Protein AF-A0A454JEB8-F1 (afdb_monomer)

Radius of gyration: 21.36 Å; Cα contacts (8 Å, |Δi|>4): 339; chains: 1; bounding box: 53×37×55 Å

Structure (mmCIF, N/CA/C/O backbone):
data_AF-A0A454JEB8-F1
#
_entry.id   AF-A0A454JEB8-F1
#
loop_
_atom_site.group_PDB
_atom_site.id
_atom_site.type_symbol
_atom_site.label_atom_id
_atom_site.label_alt_id
_atom_site.label_comp_id
_atom_site.label_asym_id
_atom_site.label_entity_id
_atom_site.label_seq_id
_atom_site.pdbx_PDB_ins_code
_atom_site.Cartn_x
_atom_site.Cartn_y
_atom_site.Cartn_z
_atom_site.occupancy
_atom_site.B_iso_or_equiv
_atom_site.auth_seq_id
_atom_site.auth_comp_id
_atom_site.auth_asym_id
_atom_site.auth_atom_id
_atom_site.pdbx_PDB_model_num
ATOM 1 N N . ASP A 1 1 ? -2.619 4.397 -2.411 1.00 75.69 1 ASP A N 1
ATOM 2 C CA . ASP A 1 1 ? -2.592 2.925 -2.407 1.00 75.69 1 ASP A CA 1
ATOM 3 C C . ASP A 1 1 ? -4.018 2.398 -2.515 1.00 75.69 1 ASP A C 1
ATOM 5 O O . ASP A 1 1 ? -4.848 2.783 -1.702 1.00 75.69 1 ASP A O 1
ATOM 9 N N . ALA A 1 2 ? -4.314 1.593 -3.537 1.00 80.88 2 ALA A N 1
ATOM 10 C CA . ALA A 1 2 ? -5.667 1.103 -3.805 1.00 80.88 2 ALA A CA 1
ATOM 11 C C . ALA A 1 2 ? -6.090 -0.039 -2.867 1.00 80.88 2 ALA A C 1
ATOM 13 O O . ALA A 1 2 ? -7.282 -0.186 -2.626 1.00 80.88 2 ALA A O 1
ATOM 14 N N . SER A 1 3 ? -5.153 -0.793 -2.271 1.00 81.81 3 SER A N 1
ATOM 15 C CA . SER A 1 3 ? -5.500 -1.903 -1.359 1.00 81.81 3 SER A CA 1
ATOM 16 C C . SER A 1 3 ? -6.114 -1.454 -0.027 1.00 81.81 3 SER A C 1
ATOM 18 O O . SER A 1 3 ? -6.443 -2.283 0.811 1.00 81.81 3 SER A O 1
ATOM 20 N N . LYS A 1 4 ? -6.246 -0.142 0.192 1.00 83.88 4 LYS A N 1
ATOM 21 C CA . LYS A 1 4 ? -6.763 0.469 1.424 1.00 83.88 4 LYS A CA 1
ATOM 22 C C . LYS A 1 4 ? -7.992 1.365 1.184 1.00 83.88 4 LYS A C 1
ATOM 24 O O . LYS A 1 4 ? -8.397 2.141 2.057 1.00 83.88 4 LYS A O 1
ATOM 29 N N . VAL A 1 5 ? -8.549 1.321 -0.023 1.00 89.38 5 VAL A N 1
ATOM 30 C CA . VAL A 1 5 ? -9.703 2.129 -0.421 1.00 89.38 5 VAL A CA 1
ATOM 31 C C . VAL A 1 5 ? -10.930 1.234 -0.471 1.00 89.38 5 VAL A C 1
ATOM 33 O O . VAL A 1 5 ? -10.940 0.234 -1.176 1.00 89.38 5 VAL A O 1
ATOM 36 N N . ASP A 1 6 ? -11.958 1.619 0.274 1.00 91.31 6 ASP A N 1
ATOM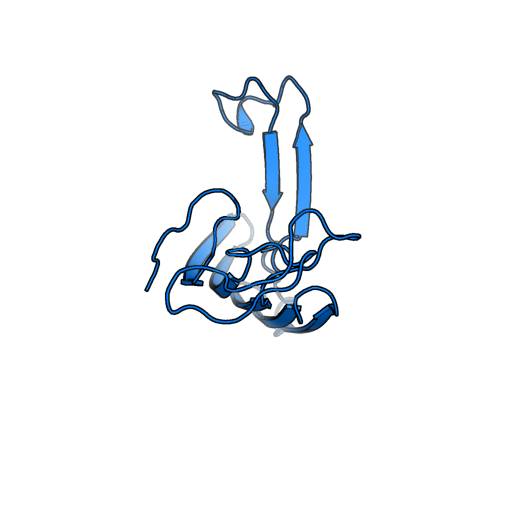 37 C CA . ASP A 1 6 ? -13.267 0.969 0.268 1.00 91.31 6 ASP A CA 1
ATOM 38 C C . ASP A 1 6 ? -14.151 1.538 -0.847 1.00 91.31 6 ASP A C 1
ATOM 40 O O . ASP A 1 6 ? -14.771 0.808 -1.615 1.00 91.31 6 ASP A O 1
ATOM 44 N N . SER A 1 7 ? -14.157 2.865 -0.993 1.00 93.69 7 SER A N 1
ATOM 45 C CA . SER A 1 7 ? -14.944 3.533 -2.026 1.00 93.69 7 SER A CA 1
ATOM 46 C C . SER A 1 7 ? -14.258 4.778 -2.575 1.00 93.69 7 SER A C 1
ATOM 48 O O . SER A 1 7 ? -13.514 5.476 -1.882 1.00 93.69 7 SER A O 1
ATOM 50 N N . VAL A 1 8 ? -14.537 5.058 -3.849 1.00 93.00 8 VAL A N 1
ATOM 51 C CA . VAL A 1 8 ? -14.117 6.273 -4.550 1.00 93.00 8 VAL A CA 1
ATOM 52 C C . VAL A 1 8 ? -15.354 6.947 -5.122 1.00 93.00 8 VAL A C 1
ATOM 54 O O . VAL A 1 8 ? -16.114 6.331 -5.865 1.00 93.00 8 VAL A O 1
ATOM 57 N N . GLN A 1 9 ? -15.543 8.221 -4.794 1.00 92.19 9 GLN A N 1
ATOM 58 C CA . GLN A 1 9 ? -16.594 9.061 -5.355 1.00 92.19 9 GLN A CA 1
ATOM 59 C C . GLN A 1 9 ? -15.968 10.210 -6.142 1.00 92.19 9 GLN A C 1
ATOM 61 O O . GLN A 1 9 ? -15.056 10.871 -5.647 1.00 92.19 9 GLN A O 1
ATOM 66 N N . VAL A 1 10 ? -16.470 10.459 -7.352 1.00 92.06 10 VAL A N 1
ATOM 67 C CA . VAL A 1 10 ? -15.973 11.518 -8.239 1.00 92.06 10 VAL A CA 1
ATOM 68 C C . VAL A 1 10 ? -17.076 12.543 -8.485 1.00 92.06 10 VAL A C 1
ATOM 70 O O . VAL A 1 10 ? -18.191 12.190 -8.866 1.00 92.06 10 VAL A O 1
ATOM 73 N N . TYR A 1 11 ? -16.749 13.814 -8.272 1.00 89.62 11 TYR A N 1
ATOM 74 C CA . TYR A 1 11 ? -17.567 14.968 -8.626 1.00 89.62 11 TYR A CA 1
ATOM 75 C C . TYR A 1 11 ? -16.904 15.682 -9.800 1.00 89.62 11 TYR A C 1
ATOM 77 O O . TYR A 1 11 ? -15.808 16.207 -9.655 1.00 89.62 11 TYR A O 1
ATOM 85 N N . ASN A 1 12 ? -17.557 15.716 -10.958 1.00 79.94 12 ASN A N 1
ATOM 86 C CA . ASN A 1 12 ? -16.927 16.163 -12.209 1.00 79.94 12 ASN A CA 1
ATOM 87 C C . ASN A 1 12 ? -16.998 17.691 -12.415 1.00 79.94 12 ASN A C 1
ATOM 89 O O . ASN A 1 12 ? -16.362 18.218 -13.320 1.00 79.94 12 ASN A O 1
ATOM 93 N N . ALA A 1 13 ? -17.823 18.387 -11.625 1.00 75.06 13 ALA A N 1
ATOM 94 C CA . ALA A 1 13 ? -18.080 19.824 -11.738 1.00 75.06 13 ALA A CA 1
ATOM 95 C C . ALA A 1 13 ? -18.300 20.442 -10.343 1.00 75.06 13 ALA A C 1
ATOM 97 O O . ALA A 1 13 ? -17.376 20.447 -9.534 1.00 75.06 13 ALA A O 1
ATOM 98 N N . ALA A 1 14 ? -19.516 20.920 -10.042 1.00 74.25 14 ALA A N 1
ATOM 99 C CA . ALA A 1 14 ? -19.885 21.509 -8.754 1.00 74.25 14 ALA A CA 1
ATOM 100 C C . ALA A 1 14 ? -19.901 20.452 -7.637 1.00 74.25 14 ALA A C 1
ATOM 102 O O . ALA A 1 14 ? -20.945 19.896 -7.289 1.00 74.25 14 ALA A O 1
ATOM 103 N N . ALA A 1 15 ? -18.725 20.148 -7.094 1.00 81.56 15 ALA A N 1
ATOM 104 C CA . ALA A 1 15 ? -18.613 19.394 -5.860 1.00 81.56 15 ALA A CA 1
ATOM 105 C C . ALA A 1 15 ? -19.281 20.184 -4.722 1.00 81.56 15 ALA A C 1
ATOM 107 O O . ALA A 1 15 ? -19.209 21.417 -4.701 1.00 81.56 15 ALA A O 1
ATOM 108 N N . PRO A 1 16 ? -19.949 19.510 -3.774 1.00 84.56 16 PRO A N 1
ATOM 109 C CA . PRO A 1 16 ? -20.480 20.202 -2.613 1.00 84.56 16 PRO A CA 1
ATOM 110 C C . PRO A 1 16 ? -19.324 20.827 -1.825 1.00 84.56 16 PRO A C 1
ATOM 112 O O . PRO A 1 16 ? -18.256 20.230 -1.709 1.00 84.56 16 PRO A O 1
ATOM 115 N N . VAL A 1 17 ? -19.543 21.995 -1.219 1.00 84.31 17 VAL A N 1
ATOM 116 C CA . VAL A 1 17 ? -18.521 22.670 -0.391 1.00 84.31 17 VAL A CA 1
ATOM 117 C C . VAL A 1 17 ? -18.032 21.802 0.777 1.00 84.31 17 VAL A C 1
ATOM 119 O O . VAL A 1 17 ? -16.906 21.958 1.241 1.00 84.31 17 VAL A O 1
ATOM 122 N N . SER A 1 18 ? -18.845 20.833 1.217 1.00 85.00 18 SER A N 1
ATOM 123 C CA . SER A 1 18 ? -18.471 19.823 2.215 1.00 85.00 18 SER A CA 1
ATOM 124 C C . SER A 1 18 ? -17.392 18.845 1.738 1.00 85.00 18 SER A C 1
ATOM 126 O O . SER A 1 18 ? -16.789 18.165 2.563 1.00 85.00 18 SER A O 1
ATOM 128 N N . ALA A 1 19 ? -17.128 18.777 0.431 1.00 83.44 19 ALA A N 1
ATOM 129 C CA . ALA A 1 19 ? -16.043 18.003 -0.166 1.00 83.44 19 ALA A CA 1
ATOM 130 C C . ALA A 1 19 ? -14.754 18.831 -0.371 1.00 83.44 19 ALA A C 1
ATOM 132 O O . ALA A 1 19 ? -13.778 18.312 -0.907 1.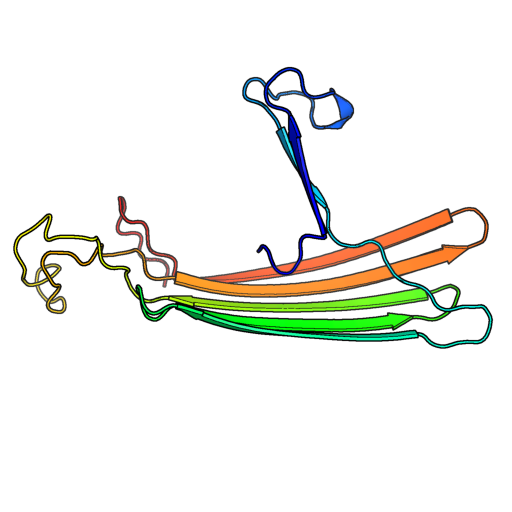00 83.44 19 ALA A O 1
ATOM 133 N N . GLY A 1 20 ? -14.736 20.099 0.062 1.00 79.12 20 GLY A N 1
ATOM 134 C CA . GLY A 1 20 ? -13.598 21.019 -0.028 1.00 79.12 20 GLY A CA 1
ATOM 135 C C . GLY A 1 20 ? -13.976 22.323 -0.737 1.00 79.12 20 GLY A C 1
ATOM 136 O O . GLY A 1 20 ? -14.606 22.293 -1.792 1.00 79.12 20 GLY A O 1
ATOM 137 N N . GLY A 1 21 ? -13.598 23.462 -0.148 1.00 73.06 21 GLY A N 1
ATOM 138 C CA . GLY A 1 21 ? -14.101 24.789 -0.532 1.00 73.06 21 GLY A CA 1
ATOM 139 C C . GLY A 1 21 ? -13.607 25.346 -1.872 1.00 73.06 21 GLY A C 1
ATOM 140 O O . GLY A 1 21 ? -14.340 26.106 -2.493 1.00 73.06 21 GLY A O 1
ATOM 141 N N . ASP A 1 22 ? -12.435 24.923 -2.357 1.00 77.31 22 ASP A N 1
ATOM 142 C CA . ASP A 1 22 ? -11.741 25.573 -3.484 1.00 77.31 22 ASP A CA 1
ATOM 143 C C . ASP A 1 22 ? -11.461 24.609 -4.650 1.00 77.31 22 ASP A C 1
ATOM 145 O O . ASP A 1 22 ? -10.332 24.470 -5.121 1.00 77.31 22 ASP A O 1
ATOM 149 N N . ASN A 1 23 ? -12.492 23.911 -5.132 1.00 74.00 23 ASN A N 1
ATOM 150 C CA . ASN A 1 23 ? -12.357 22.954 -6.234 1.00 74.00 23 ASN A CA 1
ATOM 151 C C . ASN A 1 23 ? -13.093 23.435 -7.494 1.00 74.00 23 ASN A C 1
ATOM 153 O O . ASN A 1 23 ? -14.320 23.423 -7.545 1.00 74.00 23 ASN A O 1
ATOM 157 N N . ILE A 1 24 ? -12.340 23.816 -8.533 1.00 78.62 24 ILE A N 1
ATOM 158 C CA . ILE A 1 24 ? -12.882 24.280 -9.830 1.00 78.62 24 ILE A CA 1
ATOM 159 C C . ILE A 1 24 ? -12.852 23.212 -10.938 1.00 78.62 24 ILE A C 1
ATOM 161 O O . ILE A 1 24 ? -13.489 23.387 -11.973 1.00 78.62 24 ILE A O 1
ATOM 165 N N . GLY A 1 25 ? -12.116 22.113 -10.732 1.00 83.12 25 GLY A N 1
ATOM 166 C CA . GLY A 1 25 ? -11.908 21.036 -11.715 1.00 83.12 25 GLY A CA 1
ATOM 167 C C . GLY A 1 25 ? -12.554 19.693 -11.353 1.00 83.12 25 GLY A C 1
ATOM 168 O O . GLY A 1 25 ? -12.318 18.707 -12.047 1.00 83.12 25 GLY A O 1
ATOM 169 N N . GLY A 1 26 ? -13.340 19.648 -10.272 1.00 84.44 26 GLY A N 1
ATOM 170 C CA . GLY A 1 26 ? -13.910 18.425 -9.704 1.00 84.44 26 GLY A CA 1
ATOM 171 C C . GLY A 1 26 ? -13.186 17.925 -8.446 1.00 84.44 26 GLY A C 1
ATOM 172 O O . GLY A 1 26 ? -12.139 18.446 -8.070 1.00 84.44 26 GLY A O 1
ATOM 173 N N . VAL A 1 27 ? -13.769 16.932 -7.767 1.00 89.81 27 VAL A N 1
ATOM 174 C CA . VAL A 1 27 ? -13.264 16.364 -6.501 1.00 89.81 27 VAL A CA 1
ATOM 175 C C . VAL A 1 27 ? -13.301 14.842 -6.545 1.00 89.81 27 VAL A C 1
ATOM 177 O O . VAL A 1 27 ? -14.318 14.260 -6.918 1.00 89.81 27 VAL A O 1
ATOM 180 N N . ILE A 1 28 ? -12.219 14.197 -6.106 1.00 90.12 28 ILE A N 1
ATOM 181 C CA . ILE A 1 28 ? -12.163 12.750 -5.873 1.00 90.12 28 ILE A CA 1
ATOM 182 C C . ILE A 1 28 ? -12.106 12.513 -4.365 1.00 90.12 28 ILE A C 1
ATOM 184 O O . ILE A 1 28 ? -11.151 12.912 -3.702 1.00 90.12 28 ILE A O 1
ATOM 188 N N . VAL A 1 29 ? -13.119 11.839 -3.828 1.00 90.56 29 VAL A N 1
ATOM 189 C CA . VAL A 1 29 ? -13.180 11.436 -2.421 1.00 90.56 29 VAL A CA 1
ATOM 190 C C . VAL A 1 29 ? -12.892 9.943 -2.338 1.00 90.56 29 VAL A C 1
ATOM 192 O O . VAL A 1 29 ? -13.707 9.133 -2.774 1.00 90.56 29 VAL A O 1
ATOM 195 N N . ALA A 1 30 ? -11.745 9.580 -1.769 1.00 92.06 30 ALA A N 1
ATOM 196 C CA . ALA A 1 30 ? -11.401 8.197 -1.456 1.00 92.06 30 ALA A CA 1
ATOM 197 C C . ALA A 1 30 ? -11.642 7.936 0.035 1.00 92.06 30 ALA A C 1
ATOM 199 O O . ALA A 1 30 ? -11.106 8.648 0.887 1.00 92.06 30 ALA A O 1
ATOM 200 N N . LYS A 1 31 ? -12.449 6.924 0.355 1.00 90.94 31 LYS A N 1
ATOM 201 C CA . LYS A 1 31 ? -12.746 6.521 1.734 1.00 90.94 31 LYS A CA 1
ATOM 202 C C . LYS A 1 31 ? -12.089 5.185 2.043 1.00 90.94 31 LYS A C 1
ATOM 204 O O . LYS A 1 31 ? -12.115 4.270 1.223 1.00 90.94 31 LYS A O 1
ATOM 209 N N . SER A 1 32 ? -11.509 5.077 3.232 1.00 89.62 32 SER A N 1
ATOM 210 C CA . SER A 1 32 ? -11.084 3.793 3.794 1.00 89.62 32 SER A CA 1
ATOM 211 C C . SER A 1 32 ? -12.271 3.093 4.456 1.00 89.62 32 SER A C 1
ATOM 213 O O . SER A 1 32 ? -13.241 3.755 4.828 1.00 89.62 32 SER A O 1
ATOM 215 N N . ALA A 1 33 ? -12.173 1.773 4.624 1.00 89.69 33 ALA A N 1
ATOM 216 C CA . ALA A 1 33 ? -13.210 0.978 5.274 1.00 89.69 33 ALA A CA 1
ATOM 217 C C . ALA A 1 33 ? -13.518 1.505 6.687 1.00 89.69 33 ALA A C 1
ATOM 219 O O . ALA A 1 33 ? -12.622 1.961 7.410 1.00 89.69 33 ALA A O 1
ATOM 220 N N . ALA A 1 34 ? -14.795 1.448 7.066 1.00 92.94 34 ALA A N 1
ATOM 221 C CA . ALA A 1 34 ? -15.228 1.783 8.416 1.00 92.94 34 ALA A CA 1
ATOM 222 C C . ALA A 1 34 ? -14.709 0.738 9.428 1.00 92.94 34 ALA A C 1
ATOM 224 O O . ALA A 1 34 ? -14.549 -0.432 9.064 1.00 92.94 34 ALA A O 1
ATOM 225 N N . PRO A 1 35 ? -14.466 1.117 10.697 1.00 94.12 35 PRO A N 1
ATOM 226 C CA . PRO A 1 35 ? -14.095 0.160 11.731 1.00 94.12 35 PRO A CA 1
ATOM 227 C C . PRO A 1 35 ? -15.182 -0.901 11.922 1.00 94.12 35 PRO A C 1
ATOM 229 O O . PRO A 1 35 ? -16.377 -0.598 11.916 1.00 94.12 35 PRO A O 1
ATOM 232 N N . GLN A 1 36 ? -14.762 -2.147 12.117 1.00 95.44 36 GLN A N 1
ATOM 233 C CA . GLN A 1 36 ? -15.659 -3.272 12.357 1.00 95.44 36 GLN A CA 1
ATOM 234 C C . GLN A 1 36 ? -15.693 -3.587 13.846 1.00 95.44 36 GLN A C 1
ATOM 236 O O . GLN A 1 36 ? -14.673 -3.526 14.517 1.00 95.44 36 GLN A O 1
ATOM 241 N N . PHE A 1 37 ? -16.853 -3.974 14.356 1.00 97.00 37 PHE A N 1
ATOM 242 C CA . PHE A 1 37 ? -17.031 -4.330 15.758 1.00 97.00 37 PHE A CA 1
ATOM 243 C C . PHE A 1 37 ? -17.759 -5.663 15.853 1.00 97.00 37 PHE A C 1
ATOM 245 O O . PHE A 1 37 ? -18.527 -6.021 14.958 1.00 97.00 37 PHE A O 1
ATOM 252 N N . ALA A 1 38 ? -17.521 -6.384 16.940 1.00 97.25 38 ALA A N 1
ATOM 253 C CA . ALA A 1 38 ? -18.191 -7.644 17.211 1.00 97.25 38 ALA A CA 1
ATOM 254 C C . ALA A 1 38 ? -19.621 -7.428 17.733 1.00 97.25 38 ALA A C 1
ATOM 256 O O . ALA A 1 38 ? -20.009 -6.322 18.134 1.00 97.25 38 ALA A O 1
ATOM 257 N N . GLU A 1 39 ? -20.399 -8.508 17.752 1.00 96.38 39 GLU A N 1
ATOM 258 C CA . GLU A 1 39 ? -21.625 -8.572 18.547 1.00 96.38 39 GLU A CA 1
ATOM 259 C C . GLU A 1 39 ? -21.299 -8.530 20.056 1.00 96.38 39 GLU A C 1
ATOM 261 O O . GLU A 1 39 ? -20.181 -8.883 20.452 1.00 96.38 39 GLU A O 1
ATOM 266 N N . PRO A 1 40 ? -22.252 -8.124 20.918 1.00 95.69 40 PRO A N 1
ATOM 267 C CA . PRO A 1 40 ? -22.042 -8.073 22.363 1.00 95.69 40 PRO A CA 1
ATOM 268 C C . PRO A 1 40 ? -21.502 -9.386 22.939 1.00 95.69 40 PRO A C 1
ATOM 270 O O . PRO A 1 40 ? -22.048 -10.463 22.694 1.00 95.69 40 PRO A O 1
ATOM 273 N N . GLY A 1 41 ? -20.421 -9.293 23.717 1.00 94.56 41 GLY A N 1
ATOM 274 C CA . GLY A 1 41 ? -19.762 -10.450 24.333 1.00 94.56 41 GLY A CA 1
ATOM 275 C C . GLY A 1 41 ? -18.922 -11.318 23.386 1.00 94.56 41 GLY A C 1
ATOM 276 O O . GLY A 1 41 ? -18.397 -12.342 23.825 1.00 94.56 41 GLY A O 1
ATOM 277 N N . GLN A 1 42 ? -18.765 -10.931 22.116 1.00 97.44 42 GLN A N 1
ATOM 278 C CA . GLN A 1 42 ? -17.932 -11.640 21.145 1.00 97.44 42 GLN A CA 1
ATOM 279 C C . GLN A 1 42 ? -16.637 -10.886 20.827 1.00 97.44 42 GLN A C 1
ATOM 281 O O . GLN A 1 42 ? -16.476 -9.699 21.111 1.00 97.44 42 GLN A O 1
ATOM 286 N N . ILE A 1 43 ? -15.713 -11.604 20.190 1.00 97.69 43 ILE A N 1
ATOM 287 C CA . ILE A 1 43 ? -14.502 -11.044 19.599 1.00 97.69 43 ILE A CA 1
ATOM 288 C C . ILE A 1 43 ? -14.539 -11.304 18.094 1.00 97.69 43 ILE A C 1
ATOM 290 O O . ILE A 1 43 ? -14.641 -12.448 17.656 1.00 97.69 43 ILE A O 1
ATOM 294 N N . LEU A 1 44 ? -14.413 -10.240 17.310 1.00 97.75 44 LEU A N 1
ATOM 295 C CA . LEU A 1 44 ? -14.200 -10.274 15.873 1.00 97.75 44 LEU A CA 1
ATOM 296 C C . LEU A 1 44 ? -12.694 -10.345 15.609 1.00 97.75 44 LEU A C 1
ATOM 298 O O . LEU A 1 44 ? -11.935 -9.479 16.043 1.00 97.75 44 LEU A O 1
ATOM 302 N N . GLN A 1 45 ? -12.277 -11.362 14.866 1.00 97.69 45 GLN A N 1
ATOM 303 C CA . GLN A 1 45 ? -10.926 -11.490 14.331 1.00 97.69 45 GLN A CA 1
ATOM 304 C C . GLN A 1 45 ? -11.027 -11.753 12.840 1.00 97.69 45 GLN A C 1
ATOM 306 O O . GLN A 1 45 ? -11.752 -12.648 12.409 1.00 97.69 45 GLN A O 1
ATOM 311 N N . GLY A 1 46 ? -10.306 -10.970 12.053 1.00 96.31 46 GLY A N 1
ATOM 312 C CA . GLY A 1 46 ? -10.319 -11.100 10.606 1.00 96.31 46 GLY A CA 1
ATOM 313 C C . GLY A 1 46 ? -9.088 -10.476 9.986 1.00 96.31 46 GLY A C 1
ATOM 314 O O . GLY A 1 46 ? -8.312 -9.790 10.648 1.00 96.31 46 GLY A O 1
ATOM 315 N N . GLY A 1 47 ? -8.906 -10.719 8.701 1.00 94.56 47 GLY A N 1
ATOM 316 C CA . GLY A 1 47 ? -7.800 -10.160 7.954 1.00 94.56 47 GLY A CA 1
ATOM 317 C C . GLY A 1 47 ? -7.856 -10.575 6.499 1.00 94.56 47 GLY A C 1
ATOM 318 O O . GLY A 1 47 ? -8.572 -11.504 6.128 1.00 94.56 47 GLY A O 1
ATOM 319 N N . GLU A 1 48 ? -7.079 -9.878 5.688 1.00 94.69 48 GLU A N 1
ATOM 320 C CA . GLU A 1 48 ? -6.919 -10.147 4.268 1.00 94.69 48 GLU A CA 1
ATOM 321 C C . GLU A 1 48 ? -5.431 -10.185 3.941 1.00 94.69 48 GLU A C 1
ATOM 323 O O . GLU A 1 48 ? -4.643 -9.420 4.494 1.00 94.69 48 GLU A O 1
ATOM 328 N N . VAL A 1 49 ? -5.039 -11.059 3.021 1.00 97.00 49 VAL A N 1
ATOM 329 C CA . VAL A 1 49 ? -3.715 -11.024 2.406 1.00 97.00 49 VAL A CA 1
ATOM 330 C C . VAL A 1 49 ? -3.875 -11.067 0.895 1.00 97.00 49 VAL A C 1
ATOM 332 O O . VAL A 1 49 ? -4.663 -11.849 0.366 1.00 97.00 49 VAL A O 1
ATOM 335 N N . GLY A 1 50 ? -3.120 -10.226 0.203 1.00 96.75 50 GLY A N 1
ATOM 336 C CA . GLY A 1 50 ? -3.142 -10.113 -1.247 1.00 96.75 50 GLY A CA 1
ATOM 337 C C . GLY A 1 50 ? -1.732 -10.007 -1.804 1.00 96.75 50 GLY A C 1
ATOM 338 O O . GLY A 1 50 ? -0.816 -9.515 -1.144 1.00 96.75 50 GLY A O 1
ATOM 339 N N . ALA A 1 51 ? -1.543 -10.488 -3.028 1.00 97.19 51 ALA A N 1
ATOM 340 C CA . ALA A 1 51 ? -0.306 -10.321 -3.775 1.00 97.19 51 ALA A CA 1
ATOM 341 C C . ALA A 1 51 ? -0.599 -10.236 -5.271 1.00 97.19 51 ALA A C 1
ATOM 343 O O . ALA A 1 51 ? -1.601 -10.764 -5.753 1.00 97.19 51 ALA A O 1
ATOM 344 N N . PHE A 1 52 ? 0.289 -9.583 -6.016 1.00 96.75 52 PHE A N 1
ATOM 345 C CA . PHE A 1 52 ? 0.184 -9.502 -7.468 1.00 96.75 52 PHE A CA 1
ATOM 346 C C . PHE A 1 52 ? 1.554 -9.532 -8.142 1.00 96.75 52 PHE A C 1
ATOM 348 O O . PHE A 1 52 ? 2.571 -9.146 -7.560 1.00 96.75 52 PHE A O 1
ATOM 355 N N . TYR A 1 53 ? 1.538 -9.921 -9.415 1.00 97.62 53 TYR A N 1
ATOM 356 C CA . TYR A 1 53 ? 2.640 -9.766 -10.356 1.00 97.62 53 TYR A CA 1
ATOM 357 C C . TYR A 1 53 ? 2.094 -9.238 -11.687 1.00 97.62 53 TYR A C 1
ATOM 359 O O . TYR A 1 53 ? 1.027 -9.655 -12.136 1.00 97.62 53 TYR A O 1
ATOM 367 N N . ARG A 1 54 ? 2.817 -8.308 -12.309 1.00 97.25 54 ARG A N 1
ATOM 368 C CA . ARG A 1 54 ? 2.563 -7.785 -13.652 1.00 97.25 54 ARG A CA 1
ATOM 369 C C . ARG A 1 54 ? 3.868 -7.881 -14.432 1.00 97.25 54 ARG A C 1
ATOM 371 O O . ARG A 1 54 ? 4.913 -7.488 -13.925 1.00 97.25 54 ARG A O 1
ATOM 378 N N . SER A 1 55 ? 3.797 -8.399 -15.655 1.00 96.75 55 SER A N 1
ATOM 379 C CA . SER A 1 55 ? 4.984 -8.631 -16.486 1.00 96.75 55 SER A CA 1
ATOM 380 C C . SER A 1 55 ? 5.664 -7.334 -16.918 1.00 96.75 55 SER A C 1
ATOM 382 O O . SER A 1 55 ? 6.885 -7.255 -16.895 1.00 96.75 55 SER A O 1
ATOM 384 N N . ASN A 1 56 ? 4.893 -6.301 -17.274 1.00 95.88 56 ASN A N 1
ATOM 385 C CA . ASN A 1 56 ? 5.472 -5.022 -17.672 1.00 95.88 56 ASN A CA 1
ATOM 386 C C . ASN A 1 56 ? 6.139 -4.335 -16.464 1.00 95.88 56 ASN A C 1
ATOM 388 O O . ASN A 1 56 ? 5.460 -3.998 -15.490 1.00 95.88 56 ASN A O 1
ATOM 392 N N . GLY A 1 57 ? 7.464 -4.174 -16.529 1.00 93.50 57 GLY A N 1
ATOM 393 C CA . GLY A 1 57 ? 8.302 -3.666 -15.442 1.00 93.50 57 GLY A CA 1
ATOM 394 C C . GLY A 1 57 ? 8.538 -4.644 -14.285 1.00 93.50 57 GLY A C 1
ATOM 395 O O . GLY A 1 57 ? 8.989 -4.211 -13.225 1.00 93.50 57 GLY A O 1
ATOM 396 N N . ASP A 1 58 ? 8.231 -5.940 -14.436 1.00 96.56 58 ASP A N 1
ATOM 397 C CA . ASP A 1 58 ? 8.303 -6.944 -13.355 1.00 96.56 58 ASP A CA 1
ATOM 398 C C . ASP A 1 58 ? 7.631 -6.482 -12.049 1.00 96.56 58 ASP A C 1
ATOM 400 O O . ASP A 1 58 ? 8.106 -6.744 -10.932 1.00 96.56 58 ASP A O 1
ATOM 404 N N . ALA A 1 59 ? 6.539 -5.727 -12.184 1.00 96.62 59 ALA A N 1
ATOM 405 C CA . ALA A 1 59 ? 5.900 -5.084 -11.057 1.00 96.62 59 ALA A CA 1
ATOM 406 C C . ALA A 1 59 ? 5.266 -6.133 -10.144 1.00 96.62 59 ALA A C 1
ATOM 408 O O . ALA A 1 59 ? 4.454 -6.956 -10.563 1.00 96.62 59 ALA A O 1
ATOM 409 N N . ARG A 1 60 ? 5.593 -6.075 -8.860 1.00 97.56 60 ARG A N 1
ATOM 410 C CA . ARG A 1 60 ? 5.094 -7.001 -7.843 1.00 97.56 60 ARG A CA 1
ATOM 411 C C . ARG A 1 60 ? 4.742 -6.264 -6.574 1.00 97.56 60 AR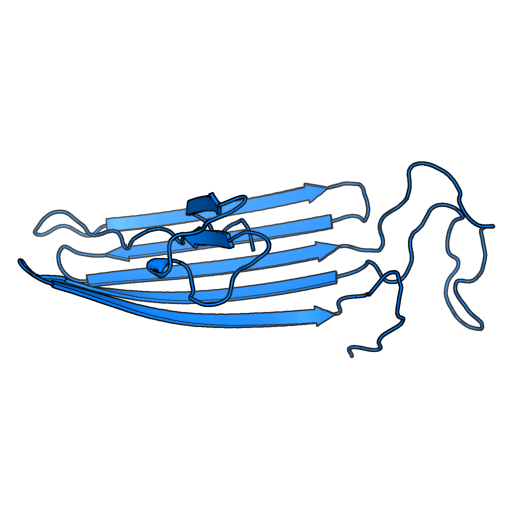G A C 1
ATOM 413 O O . ARG A 1 60 ? 5.334 -5.234 -6.254 1.00 97.56 60 ARG A O 1
ATOM 420 N N . GLY A 1 61 ? 3.807 -6.819 -5.828 1.00 97.50 61 GLY A N 1
ATOM 421 C CA . GLY A 1 61 ? 3.416 -6.255 -4.552 1.00 97.50 61 GLY A CA 1
ATOM 422 C C . GLY A 1 61 ? 2.649 -7.242 -3.704 1.00 97.50 61 GLY A C 1
ATOM 423 O O . GLY A 1 61 ? 2.226 -8.297 -4.180 1.00 97.50 61 GLY A O 1
ATOM 424 N N . ALA A 1 62 ? 2.503 -6.876 -2.441 1.00 97.50 62 ALA A N 1
ATOM 425 C CA . ALA A 1 62 ? 1.732 -7.609 -1.461 1.00 97.50 62 ALA A CA 1
ATOM 426 C C . ALA A 1 62 ? 1.059 -6.634 -0.497 1.00 97.50 62 ALA A C 1
ATOM 428 O O . ALA A 1 62 ? 1.586 -5.553 -0.223 1.00 97.50 62 ALA A O 1
ATOM 429 N N . 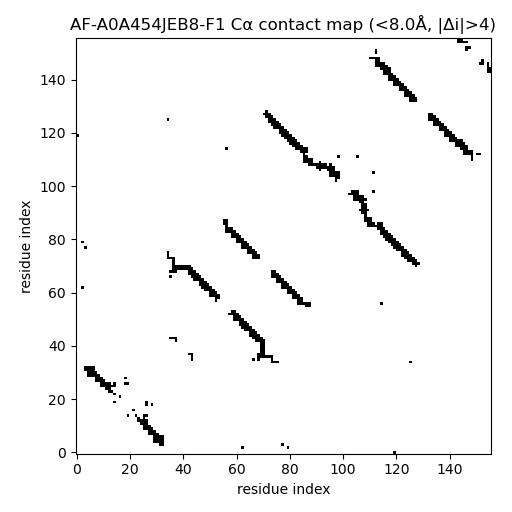ASN A 1 63 ? -0.086 -7.037 0.030 1.00 96.94 63 ASN A N 1
ATOM 430 C CA . ASN A 1 63 ? -0.819 -6.331 1.063 1.00 96.94 63 ASN A CA 1
ATOM 431 C C . ASN A 1 63 ? -1.299 -7.316 2.125 1.00 96.94 63 ASN A C 1
ATOM 433 O O . ASN A 1 63 ? -1.548 -8.487 1.845 1.00 96.94 63 ASN A O 1
ATOM 437 N N . ALA A 1 64 ? -1.420 -6.825 3.348 1.00 96.94 64 ALA A N 1
ATOM 438 C CA . ALA A 1 64 ? -1.981 -7.555 4.464 1.00 96.94 64 ALA A CA 1
ATOM 439 C C . ALA A 1 64 ? -2.813 -6.611 5.330 1.00 96.94 64 ALA A C 1
ATOM 441 O O . ALA A 1 64 ? -2.451 -5.448 5.529 1.00 96.94 64 ALA A O 1
ATOM 442 N N . SER A 1 65 ? -3.910 -7.120 5.870 1.00 96.25 65 SER A N 1
ATOM 443 C CA . SER A 1 65 ? -4.719 -6.448 6.872 1.00 96.25 65 SER A CA 1
ATOM 444 C C . SER A 1 65 ? -5.079 -7.414 7.990 1.00 96.25 65 SER A C 1
ATOM 446 O O . SER A 1 65 ? -5.225 -8.617 7.773 1.00 96.25 65 SER A O 1
ATOM 448 N N . ALA A 1 66 ? -5.206 -6.884 9.198 1.00 97.19 66 ALA A N 1
ATOM 449 C CA . ALA A 1 66 ? -5.672 -7.626 10.355 1.00 97.19 66 ALA A CA 1
ATOM 450 C C . ALA A 1 66 ? -6.570 -6.728 11.200 1.00 97.19 66 ALA A C 1
ATOM 452 O O . ALA A 1 66 ? -6.243 -5.567 11.446 1.00 97.19 66 ALA A O 1
ATOM 453 N N . THR A 1 67 ? -7.681 -7.280 11.665 1.00 98.00 67 THR A N 1
ATOM 454 C CA . THR A 1 67 ? -8.649 -6.610 12.524 1.00 98.00 67 THR A CA 1
ATOM 455 C C . THR A 1 67 ? -8.902 -7.470 13.750 1.00 98.00 67 THR A C 1
ATOM 457 O O . THR A 1 67 ? -9.164 -8.669 13.638 1.00 98.00 67 THR A O 1
ATOM 460 N N . LEU A 1 68 ? -8.848 -6.836 14.915 1.00 98.31 68 LEU A N 1
ATOM 461 C CA . LEU A 1 68 ? -9.253 -7.394 16.195 1.00 98.31 68 LEU A CA 1
ATOM 462 C C . LEU A 1 68 ? -10.217 -6.409 16.848 1.00 98.31 68 LEU A C 1
ATOM 464 O O . LEU A 1 68 ? -9.841 -5.271 17.130 1.00 98.31 68 LEU A O 1
ATOM 468 N N . ALA A 1 69 ? -11.446 -6.839 17.102 1.00 98.19 69 ALA A N 1
ATOM 469 C CA . ALA A 1 69 ? -12.458 -5.977 17.688 1.00 98.19 69 ALA A CA 1
ATOM 470 C C . ALA A 1 69 ? -13.356 -6.721 18.675 1.00 98.19 69 ALA A C 1
ATOM 472 O O . ALA A 1 69 ? -13.568 -7.925 18.558 1.00 98.19 69 ALA A O 1
ATOM 473 N N . ASN A 1 70 ? -13.908 -5.987 19.632 1.00 97.88 70 ASN A N 1
ATOM 474 C CA . ASN A 1 70 ? -15.058 -6.407 20.425 1.00 97.88 70 ASN A CA 1
ATOM 475 C C . ASN A 1 70 ? -16.251 -5.490 20.104 1.00 97.88 70 ASN A C 1
ATOM 477 O O . ASN A 1 70 ? -16.282 -4.835 19.059 1.00 97.88 70 ASN A O 1
ATOM 481 N N . ASP A 1 71 ? -17.250 -5.456 20.974 1.00 96.94 71 ASP A N 1
ATOM 482 C CA . ASP A 1 71 ? -18.449 -4.639 20.826 1.00 96.94 71 ASP A CA 1
ATOM 483 C C . ASP A 1 71 ? -18.226 -3.130 21.024 1.00 96.94 71 ASP A C 1
ATOM 485 O O . ASP A 1 71 ? -19.051 -2.353 20.544 1.00 96.94 71 ASP A O 1
ATOM 489 N N . HIS A 1 72 ? -17.113 -2.700 21.628 1.00 97.12 72 HIS A N 1
ATOM 490 C CA . HIS A 1 72 ? -16.809 -1.292 21.925 1.00 97.12 72 HIS A CA 1
ATOM 491 C C . HIS A 1 72 ? -15.512 -0.764 21.308 1.00 97.12 72 HIS A C 1
ATOM 493 O O . HIS A 1 72 ? -15.371 0.439 21.122 1.00 97.12 72 HIS A O 1
ATOM 499 N N . VAL A 1 73 ? -14.546 -1.623 21.005 1.00 97.94 73 VAL A N 1
ATOM 500 C CA . VAL A 1 73 ? -13.199 -1.267 20.551 1.00 97.94 73 VAL A CA 1
ATOM 501 C C . VAL A 1 73 ? -12.866 -2.068 19.304 1.00 97.94 73 VAL A C 1
ATOM 503 O O . VAL A 1 73 ? -13.077 -3.277 19.261 1.00 97.94 73 VAL A O 1
ATOM 506 N N . SER A 1 74 ? -12.287 -1.397 18.314 1.00 98.31 74 SER A N 1
ATOM 507 C CA . SER A 1 74 ? -11.754 -2.002 17.098 1.00 98.31 74 SER A CA 1
ATOM 508 C C . SER A 1 74 ? -10.318 -1.561 16.891 1.00 98.31 74 SER A C 1
ATOM 510 O O . SER A 1 74 ? -10.029 -0.367 16.872 1.00 98.31 74 SER A O 1
ATOM 512 N N . ILE A 1 75 ? -9.427 -2.518 16.669 1.00 98.19 75 ILE A N 1
ATOM 513 C CA . ILE A 1 75 ? -8.042 -2.286 16.273 1.00 98.19 75 ILE A CA 1
ATOM 514 C C . ILE A 1 75 ? -7.859 -2.896 14.890 1.00 98.19 75 ILE A C 1
ATOM 516 O O . ILE A 1 75 ? -8.164 -4.067 14.673 1.00 98.19 75 ILE A O 1
ATOM 520 N N . ASN A 1 76 ? -7.353 -2.104 13.955 1.00 97.38 76 ASN A N 1
ATOM 521 C CA . ASN A 1 76 ? -7.056 -2.542 12.602 1.00 97.38 76 ASN A CA 1
ATOM 522 C C . ASN A 1 76 ? -5.625 -2.156 12.231 1.00 97.38 76 ASN A C 1
ATOM 524 O O . ASN A 1 76 ? -5.183 -1.042 12.496 1.00 97.38 76 ASN A O 1
ATOM 528 N N . TYR A 1 77 ? -4.918 -3.073 11.587 1.00 96.62 77 TYR A N 1
ATOM 529 C CA . TYR A 1 77 ? -3.630 -2.817 10.970 1.00 96.62 77 TYR A CA 1
ATOM 530 C C . TYR A 1 77 ? -3.711 -3.120 9.479 1.00 96.62 77 TYR A C 1
ATOM 532 O O . TYR A 1 77 ? -4.249 -4.155 9.084 1.00 96.62 77 TYR A O 1
ATOM 540 N N . THR A 1 78 ? -3.139 -2.244 8.655 1.00 96.75 78 THR A N 1
ATOM 541 C CA . THR A 1 78 ? -2.947 -2.478 7.220 1.00 96.75 78 THR A CA 1
ATOM 542 C C . THR A 1 78 ? -1.496 -2.220 6.840 1.00 96.75 78 THR A C 1
ATOM 544 O O . THR A 1 78 ? -0.866 -1.278 7.320 1.00 96.75 78 THR A O 1
ATOM 547 N N . GLY A 1 79 ? -0.954 -3.073 5.977 1.00 97.06 79 GLY A N 1
ATOM 548 C CA . GLY A 1 79 ? 0.390 -2.947 5.438 1.00 97.06 79 GLY A CA 1
ATOM 549 C C . GLY A 1 79 ? 0.413 -3.317 3.963 1.00 97.06 79 GLY A C 1
ATOM 550 O O . GLY A 1 79 ? -0.218 -4.291 3.559 1.00 97.06 79 GLY A O 1
ATOM 551 N N . SER A 1 80 ? 1.145 -2.564 3.152 1.00 97.50 80 SER A N 1
ATOM 552 C CA . SER A 1 80 ? 1.322 -2.868 1.735 1.00 97.50 80 SER A CA 1
ATOM 553 C C . SER A 1 80 ? 2.719 -2.515 1.251 1.00 97.50 80 SER A C 1
ATOM 555 O O . SER A 1 80 ? 3.375 -1.597 1.744 1.00 97.50 80 SER A O 1
ATOM 557 N N . THR A 1 81 ? 3.187 -3.252 0.249 1.00 97.44 81 THR A N 1
ATOM 558 C CA . THR A 1 81 ? 4.385 -2.904 -0.502 1.00 97.44 81 THR A CA 1
ATOM 559 C C . THR A 1 81 ? 4.189 -3.188 -1.979 1.00 97.44 81 THR A C 1
ATOM 561 O O . THR A 1 81 ? 3.573 -4.182 -2.365 1.00 97.44 81 THR A O 1
ATOM 564 N N . ALA A 1 82 ? 4.732 -2.316 -2.818 1.00 97.19 82 ALA A N 1
ATOM 565 C CA . ALA A 1 82 ? 4.771 -2.503 -4.256 1.00 97.19 82 ALA A CA 1
ATOM 566 C C . ALA A 1 82 ? 6.133 -2.062 -4.782 1.00 97.19 82 ALA A C 1
ATOM 568 O O . ALA A 1 82 ? 6.716 -1.091 -4.300 1.00 97.19 82 ALA A O 1
ATOM 569 N N . ARG A 1 83 ? 6.651 -2.785 -5.769 1.00 97.06 83 ARG A N 1
ATOM 570 C CA . ARG A 1 83 ? 7.910 -2.481 -6.440 1.00 97.06 83 ARG A CA 1
ATOM 571 C C . ARG A 1 83 ? 7.788 -2.782 -7.924 1.00 97.06 83 ARG A C 1
ATOM 573 O O . ARG A 1 83 ? 7.263 -3.831 -8.282 1.00 97.06 83 ARG A O 1
ATOM 580 N N . SER A 1 84 ? 8.356 -1.918 -8.753 1.00 96.88 84 SER A N 1
ATOM 581 C CA . SER A 1 84 ? 8.486 -2.118 -10.195 1.00 96.88 84 SER A CA 1
ATOM 582 C C . SER A 1 84 ? 9.857 -1.662 -10.680 1.00 96.88 84 SER A C 1
ATOM 584 O O . SER A 1 84 ? 10.428 -0.710 -10.146 1.00 96.88 84 SER A O 1
ATOM 586 N N . ASN A 1 85 ? 10.364 -2.332 -11.710 1.00 94.25 85 ASN A N 1
ATOM 587 C CA . ASN A 1 85 ? 11.413 -1.812 -12.580 1.00 94.25 85 ASN A CA 1
ATOM 588 C C . ASN A 1 85 ? 10.807 -0.796 -13.569 1.00 94.25 85 ASN A C 1
ATOM 590 O O . ASN A 1 85 ? 9.625 -0.450 -13.475 1.00 94.25 85 ASN A O 1
ATOM 594 N N . ASN A 1 86 ? 11.626 -0.309 -14.505 1.00 92.75 86 ASN A N 1
ATOM 595 C CA . ASN A 1 86 ? 11.126 0.520 -15.597 1.00 92.75 86 ASN A CA 1
ATOM 596 C C . ASN A 1 86 ? 10.162 -0.289 -16.471 1.00 92.75 86 ASN A C 1
ATOM 598 O O . ASN A 1 86 ? 10.433 -1.459 -16.728 1.00 92.75 86 ASN A O 1
ATOM 602 N N . TYR A 1 87 ? 9.070 0.329 -16.915 1.00 93.94 87 TYR A N 1
ATOM 603 C CA . TYR A 1 87 ? 8.138 -0.311 -17.841 1.00 93.94 87 TYR A CA 1
ATOM 604 C C . TYR A 1 87 ? 8.587 -0.138 -19.298 1.00 93.94 87 TYR A C 1
ATOM 606 O O . TYR A 1 87 ? 9.314 0.803 -19.635 1.00 93.94 87 TYR A O 1
ATOM 614 N N . ASP A 1 88 ? 8.076 -1.009 -20.160 1.00 95.38 88 ASP A N 1
ATOM 615 C CA . ASP A 1 88 ? 8.283 -0.985 -21.601 1.00 95.38 88 ASP A CA 1
ATOM 616 C C . ASP A 1 88 ? 7.031 -0.475 -22.325 1.00 95.38 88 ASP A C 1
ATOM 618 O O . ASP A 1 88 ? 5.883 -0.796 -21.979 1.00 95.38 88 ASP A O 1
ATOM 622 N N . ALA A 1 89 ? 7.260 0.385 -23.315 1.00 94.69 89 ALA A N 1
ATOM 623 C CA . ALA A 1 89 ? 6.255 0.845 -24.256 1.00 94.69 89 ALA A CA 1
ATOM 624 C C . ALA A 1 89 ? 5.918 -0.263 -25.265 1.00 94.69 89 ALA A C 1
ATOM 626 O O . ALA A 1 89 ? 6.643 -1.237 -25.424 1.00 94.69 89 ALA A O 1
ATOM 627 N N . ALA A 1 90 ? 4.815 -0.103 -25.998 1.00 95.12 90 ALA A N 1
ATOM 628 C CA . ALA A 1 90 ? 4.390 -1.107 -26.977 1.00 95.12 90 ALA A CA 1
ATOM 629 C C . ALA A 1 90 ? 5.343 -1.248 -28.183 1.00 95.12 90 ALA A C 1
ATOM 631 O O . ALA A 1 90 ? 5.292 -2.249 -28.893 1.00 95.12 90 ALA A O 1
ATOM 632 N N . ALA A 1 91 ? 6.158 -0.226 -28.452 1.00 95.50 91 ALA A N 1
ATOM 633 C CA . ALA A 1 91 ? 7.120 -0.202 -29.542 1.00 95.50 91 ALA A CA 1
ATOM 634 C C . ALA A 1 91 ? 8.283 0.739 -29.214 1.00 95.50 91 ALA A C 1
ATOM 636 O O . ALA A 1 91 ? 8.171 1.629 -28.365 1.00 95.50 91 ALA A O 1
ATOM 637 N N . ASN A 1 92 ? 9.378 0.579 -29.957 1.00 95.56 92 ASN A N 1
ATOM 638 C CA . ASN A 1 92 ? 10.542 1.447 -29.849 1.00 95.56 92 ASN A CA 1
ATOM 639 C C . ASN A 1 92 ? 10.173 2.906 -30.149 1.00 95.56 92 ASN A C 1
ATOM 641 O O . ASN A 1 92 ? 9.652 3.214 -31.221 1.00 95.56 92 ASN A O 1
ATOM 645 N N . PHE A 1 93 ? 10.510 3.809 -29.232 1.00 92.75 93 PHE A N 1
ATOM 646 C CA . PHE A 1 93 ? 10.367 5.261 -29.403 1.00 92.75 93 PHE A CA 1
ATOM 647 C C . PHE A 1 93 ? 11.721 5.985 -29.406 1.00 92.75 93 PHE A C 1
ATOM 649 O O . PHE A 1 93 ? 11.792 7.186 -29.666 1.00 92.75 93 PHE A O 1
ATOM 656 N N . LYS A 1 94 ? 12.804 5.256 -29.115 1.00 91.44 94 LYS A N 1
ATOM 657 C CA . LYS A 1 94 ? 14.192 5.720 -29.165 1.00 91.44 94 LYS A CA 1
ATOM 658 C C . LYS A 1 94 ? 15.115 4.602 -29.650 1.00 91.44 94 LYS A C 1
ATOM 660 O O . LYS A 1 94 ? 14.753 3.428 -29.631 1.00 91.44 94 LYS A O 1
ATOM 665 N N . SER A 1 95 ? 16.331 4.956 -30.055 1.00 92.25 95 SER A N 1
ATOM 666 C CA . SER A 1 95 ? 17.380 3.964 -30.311 1.00 92.25 95 SER A CA 1
ATOM 667 C C . SER A 1 95 ? 17.806 3.292 -29.004 1.00 92.25 95 SER A C 1
ATOM 669 O O . SER A 1 95 ? 17.984 3.970 -27.988 1.00 92.25 95 SER A O 1
ATOM 671 N N . ALA A 1 96 ? 17.993 1.971 -29.033 1.00 91.62 96 ALA A N 1
ATOM 672 C CA . ALA A 1 96 ? 18.581 1.235 -27.918 1.00 91.62 96 ALA A CA 1
ATOM 673 C C . ALA A 1 96 ? 20.042 1.662 -27.704 1.00 91.62 96 ALA A C 1
ATOM 675 O O . ALA A 1 96 ? 20.763 1.961 -28.661 1.00 91.62 96 ALA A O 1
ATOM 676 N N . GLY A 1 97 ? 20.479 1.705 -26.449 1.00 90.56 97 GLY A N 1
ATOM 677 C CA . GLY A 1 97 ? 21.833 2.130 -26.111 1.00 90.56 97 GLY A CA 1
ATOM 678 C C . GLY A 1 97 ? 22.029 2.402 -24.627 1.00 90.56 97 GLY A C 1
ATOM 679 O O . GLY A 1 97 ? 21.150 2.155 -23.804 1.00 90.56 97 GLY A O 1
ATOM 680 N N . ALA A 1 98 ? 23.198 2.929 -24.264 1.00 85.44 98 ALA A N 1
ATOM 681 C CA . ALA A 1 98 ? 23.474 3.315 -22.884 1.00 85.44 98 ALA A CA 1
ATOM 682 C C . ALA A 1 98 ? 22.501 4.412 -22.417 1.00 85.44 98 ALA A C 1
ATOM 684 O O . ALA A 1 98 ? 22.356 5.446 -23.070 1.00 85.44 98 ALA A O 1
ATOM 685 N N . ALA A 1 99 ? 21.868 4.217 -21.257 1.00 77.06 99 ALA A N 1
ATOM 686 C CA . ALA A 1 99 ? 20.879 5.159 -20.723 1.00 77.06 99 ALA A CA 1
ATOM 687 C C . ALA A 1 99 ? 21.465 6.562 -20.439 1.00 77.06 99 ALA A C 1
ATOM 689 O O . ALA A 1 99 ? 20.753 7.570 -20.452 1.00 77.06 99 ALA A O 1
ATOM 690 N N . ALA A 1 100 ? 22.764 6.621 -20.149 1.00 74.62 100 ALA A N 1
ATOM 691 C CA . ALA A 1 100 ? 23.604 7.812 -20.065 1.00 74.62 100 ALA A CA 1
ATOM 692 C C . ALA A 1 100 ? 25.080 7.372 -20.084 1.0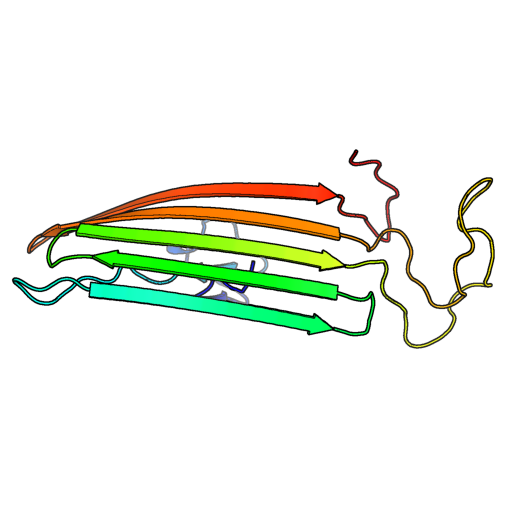0 74.62 100 ALA A C 1
ATOM 694 O O . ALA A 1 100 ? 25.372 6.178 -19.973 1.00 74.62 100 ALA A O 1
ATOM 695 N N . SER A 1 101 ? 26.013 8.327 -20.162 1.00 76.88 101 SER A N 1
ATOM 696 C CA . SER A 1 101 ? 27.441 8.031 -19.981 1.00 76.88 101 SER A CA 1
ATOM 697 C C . SER A 1 101 ? 27.666 7.282 -18.659 1.00 76.88 101 SER A C 1
ATOM 699 O O . SER A 1 101 ? 27.221 7.737 -17.605 1.00 76.88 101 SER A O 1
ATOM 701 N N . GLY A 1 102 ? 28.289 6.102 -18.725 1.00 78.12 102 GLY A N 1
ATOM 702 C CA . GLY A 1 102 ? 28.553 5.246 -17.562 1.00 78.12 102 GLY A CA 1
ATOM 703 C C . GLY A 1 102 ? 27.338 4.514 -16.972 1.00 78.12 102 GLY A C 1
ATOM 704 O O . GLY A 1 102 ? 27.449 3.944 -15.889 1.00 78.12 102 GLY A O 1
ATOM 705 N N . ARG A 1 103 ? 26.173 4.519 -17.635 1.00 80.19 103 ARG A N 1
ATOM 706 C CA . ARG A 1 103 ? 24.978 3.782 -17.186 1.00 80.19 103 ARG A CA 1
ATOM 707 C C . ARG A 1 103 ? 24.751 2.514 -18.008 1.00 80.19 103 ARG A C 1
ATOM 709 O O . ARG A 1 103 ? 25.317 2.339 -19.083 1.00 80.19 103 ARG A O 1
ATOM 716 N N . ALA A 1 104 ? 23.899 1.643 -17.473 1.00 85.00 104 ALA A N 1
ATOM 717 C CA . ALA A 1 104 ? 23.516 0.394 -18.114 1.00 85.00 104 ALA A CA 1
ATOM 718 C C . ALA A 1 104 ? 22.851 0.617 -19.483 1.00 85.00 104 ALA A C 1
ATOM 720 O O . ALA A 1 104 ? 22.309 1.690 -19.778 1.00 85.00 104 ALA A O 1
ATOM 721 N N . TRP A 1 105 ? 22.900 -0.434 -20.298 1.00 91.25 105 TRP A N 1
ATOM 722 C CA . TRP A 1 105 ? 22.152 -0.531 -21.544 1.00 91.25 105 TRP A CA 1
ATOM 723 C C . TRP A 1 105 ? 20.644 -0.439 -21.282 1.00 91.25 105 TRP A C 1
ATOM 725 O O . TRP A 1 105 ? 20.157 -0.928 -20.263 1.00 91.25 105 TRP A O 1
ATOM 735 N N . MET A 1 106 ? 19.920 0.205 -22.192 1.00 90.81 106 MET A N 1
ATOM 736 C CA . MET A 1 106 ? 18.473 0.361 -22.150 1.00 90.81 106 MET A CA 1
ATOM 737 C C . MET A 1 106 ? 17.896 0.172 -23.552 1.00 90.81 106 MET A C 1
ATOM 739 O O . MET A 1 106 ? 18.356 0.806 -24.508 1.00 90.81 106 MET A O 1
ATOM 743 N N . ASP A 1 107 ? 16.861 -0.655 -23.647 1.00 93.56 107 ASP A N 1
ATOM 744 C CA . ASP A 1 107 ? 16.219 -0.998 -24.912 1.00 93.56 107 ASP A CA 1
ATOM 745 C C . ASP A 1 107 ? 15.404 0.171 -25.482 1.00 93.56 107 ASP A C 1
ATOM 747 O O . ASP A 1 107 ? 15.181 1.188 -24.818 1.00 93.56 107 ASP A O 1
ATOM 751 N N . GLY A 1 108 ? 15.052 0.096 -26.767 1.00 93.44 108 GLY A N 1
ATOM 752 C CA . GLY A 1 108 ? 14.458 1.210 -27.520 1.00 93.44 108 GLY A CA 1
ATOM 753 C C . GLY A 1 108 ? 13.035 1.586 -27.090 1.00 93.44 108 GLY A C 1
ATOM 754 O O . GLY A 1 108 ? 12.557 2.680 -27.404 1.00 93.44 108 GLY A O 1
ATOM 755 N N . ASP A 1 109 ? 12.380 0.696 -26.358 1.00 94.12 109 ASP A N 1
ATOM 756 C CA . ASP A 1 109 ? 11.010 0.755 -25.856 1.00 94.12 109 ASP A CA 1
ATOM 757 C C . ASP A 1 109 ? 10.927 0.889 -24.327 1.00 94.12 109 ASP A C 1
ATOM 759 O O . ASP A 1 109 ? 9.874 1.258 -23.813 1.00 94.12 109 ASP A O 1
ATOM 763 N N . THR A 1 110 ? 12.020 0.699 -23.583 1.00 93.12 110 THR A N 1
ATOM 764 C CA . THR A 1 110 ? 12.032 0.941 -22.133 1.00 93.12 110 THR A CA 1
ATOM 765 C C . THR A 1 110 ? 11.923 2.429 -21.799 1.00 93.12 110 THR A C 1
ATOM 767 O O . THR A 1 110 ? 12.755 3.253 -22.212 1.00 93.12 110 THR A O 1
ATOM 770 N N . VAL A 1 111 ? 10.954 2.776 -20.947 1.00 90.88 111 VAL A N 1
ATOM 771 C CA . VAL A 1 111 ? 10.788 4.123 -20.389 1.00 90.88 111 VAL A CA 1
ATOM 772 C C . VAL A 1 111 ? 11.572 4.237 -19.085 1.00 90.88 111 VAL A C 1
ATOM 774 O O . VAL A 1 111 ? 11.121 3.846 -18.011 1.00 90.88 111 VAL A O 1
ATOM 777 N N . GLY A 1 112 ? 12.787 4.774 -19.181 1.00 88.31 112 GLY A N 1
ATOM 778 C CA . GLY A 1 112 ? 13.678 4.957 -18.036 1.00 88.31 112 GLY A CA 1
ATOM 779 C C . GLY A 1 112 ? 13.117 5.873 -16.945 1.00 88.31 112 GLY A C 1
ATOM 780 O O . GLY A 1 112 ? 12.273 6.727 -17.204 1.00 88.31 112 GLY A O 1
ATOM 781 N N . SER A 1 113 ? 13.644 5.717 -15.726 1.00 87.44 113 SER A N 1
ATOM 782 C CA . SER A 1 113 ? 13.220 6.492 -14.552 1.00 87.44 113 SER A CA 1
ATOM 783 C C . SER A 1 113 ? 11.725 6.339 -14.253 1.00 87.44 113 SER A C 1
ATOM 785 O O . SER A 1 113 ? 11.074 7.296 -13.866 1.00 87.44 113 SER A O 1
ATOM 787 N N . THR A 1 114 ? 11.177 5.137 -14.426 1.00 90.56 114 THR A N 1
ATOM 788 C CA . THR A 1 114 ? 9.790 4.794 -14.054 1.00 90.56 114 THR A CA 1
ATOM 789 C C . THR A 1 114 ? 9.721 3.703 -12.988 1.00 90.56 114 THR A C 1
ATOM 791 O O . THR A 1 114 ? 8.643 3.369 -12.501 1.00 90.56 114 THR A O 1
ATOM 794 N N . ALA A 1 115 ? 10.876 3.166 -12.588 1.00 92.38 115 ALA A N 1
ATOM 795 C CA . ALA A 1 115 ? 10.988 2.261 -11.457 1.00 92.38 115 ALA A CA 1
ATOM 796 C C . ALA A 1 115 ? 10.551 2.946 -10.153 1.00 92.38 115 ALA A C 1
ATOM 798 O O . ALA A 1 115 ? 10.891 4.103 -9.896 1.00 92.38 115 ALA A O 1
ATOM 799 N N . TYR A 1 116 ? 9.856 2.200 -9.300 1.00 93.69 116 TYR A N 1
ATOM 800 C CA . TYR A 1 116 ? 9.420 2.681 -7.994 1.00 93.69 116 TYR A CA 1
ATOM 801 C C . TYR A 1 116 ? 9.432 1.566 -6.951 1.00 93.69 116 TYR A C 1
ATOM 803 O O . TYR A 1 116 ? 9.343 0.374 -7.268 1.00 93.69 116 TYR A O 1
ATOM 811 N N . LYS A 1 117 ? 9.488 1.964 -5.682 1.00 96.12 117 LYS A N 1
ATOM 812 C CA . LYS A 1 117 ? 9.162 1.119 -4.539 1.00 96.12 117 LYS A CA 1
ATOM 813 C C . LYS A 1 117 ? 8.382 1.935 -3.521 1.00 96.12 117 LYS A C 1
ATOM 815 O O . LYS A 1 117 ? 8.812 3.017 -3.146 1.00 96.12 117 LYS A O 1
ATOM 820 N N . THR A 1 118 ? 7.282 1.379 -3.033 1.00 96.19 118 THR A N 1
ATOM 821 C CA . THR A 1 118 ? 6.447 1.974 -1.989 1.00 96.19 118 THR A CA 1
ATOM 822 C C . THR A 1 118 ? 6.191 0.967 -0.879 1.00 96.19 118 THR A C 1
ATOM 824 O O . THR A 1 118 ? 6.041 -0.232 -1.127 1.00 96.19 118 THR A O 1
ATOM 827 N N . GLU A 1 119 ? 6.120 1.465 0.344 1.00 96.88 119 GLU A N 1
ATOM 828 C CA . GLU A 1 119 ? 5.796 0.743 1.569 1.00 96.88 119 GLU A CA 1
ATOM 829 C C . GLU A 1 119 ? 4.814 1.620 2.352 1.00 96.88 119 GLU A C 1
ATO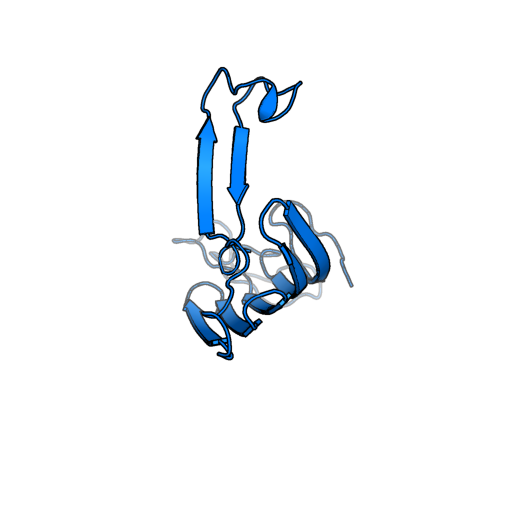M 831 O O . GLU A 1 119 ? 5.109 2.782 2.625 1.00 96.88 119 GLU A O 1
ATOM 836 N N . ASN A 1 120 ? 3.637 1.096 2.684 1.00 96.44 120 ASN A N 1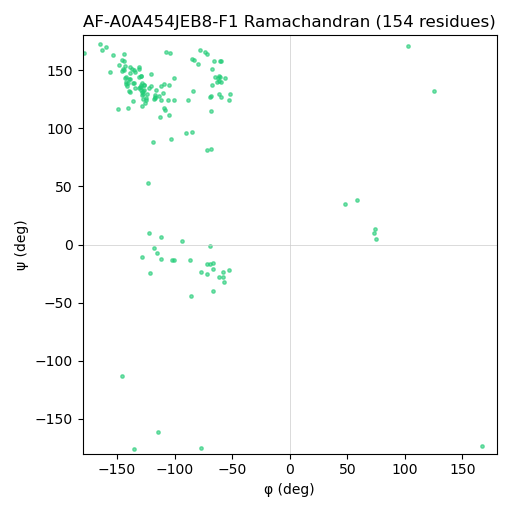
ATOM 837 C CA . ASN A 1 120 ? 2.631 1.816 3.459 1.00 96.44 120 ASN A CA 1
ATOM 838 C C . ASN A 1 120 ? 2.227 0.978 4.662 1.00 96.44 120 ASN A C 1
ATOM 840 O O . ASN A 1 120 ? 2.006 -0.225 4.537 1.00 96.44 120 ASN A O 1
ATOM 844 N N . HIS A 1 121 ? 2.093 1.628 5.810 1.00 96.50 121 HIS A N 1
ATOM 845 C CA . HIS A 1 121 ? 1.615 1.016 7.039 1.00 96.50 121 HIS A CA 1
ATOM 846 C C . HIS A 1 121 ? 0.622 1.949 7.710 1.00 96.50 121 HIS A C 1
ATOM 848 O O . HIS A 1 121 ? 0.860 3.152 7.772 1.00 96.50 121 HIS A O 1
ATOM 854 N N . GLU A 1 122 ? -0.459 1.407 8.253 1.00 96.94 122 GLU A N 1
ATOM 855 C CA . GLU A 1 122 ? -1.396 2.167 9.068 1.00 96.94 122 GLU A CA 1
ATOM 856 C C . GLU A 1 122 ? -1.923 1.329 10.224 1.00 96.94 122 GLU A C 1
ATOM 858 O O . GLU A 1 122 ? -2.262 0.157 10.060 1.00 96.94 122 GLU A O 1
ATOM 863 N N . LEU A 1 123 ? -2.016 1.968 11.388 1.00 97.12 123 LEU A N 1
ATOM 864 C CA . LEU A 1 123 ? -2.717 1.468 12.557 1.00 97.12 123 LEU A CA 1
ATOM 865 C C . LEU A 1 123 ? -3.943 2.350 12.807 1.00 97.12 123 LEU A C 1
ATOM 867 O O . LEU A 1 123 ? -3.825 3.567 12.967 1.00 97.12 123 LEU A O 1
ATOM 871 N N . GLY A 1 124 ? -5.111 1.725 12.854 1.00 97.19 124 GLY A N 1
ATOM 872 C CA . GLY A 1 124 ? -6.376 2.340 13.220 1.00 97.19 124 GLY A CA 1
ATOM 873 C C . GLY A 1 124 ? -6.879 1.802 14.552 1.00 97.19 124 GLY A C 1
ATOM 874 O O . GLY A 1 124 ? -6.856 0.596 14.796 1.00 97.19 124 GLY A O 1
ATOM 875 N N . VAL A 1 125 ? -7.371 2.700 15.397 1.00 97.94 125 VAL A N 1
ATOM 876 C CA . VAL A 1 125 ? -8.104 2.368 16.617 1.00 97.94 125 VAL A CA 1
ATOM 877 C C . VAL A 1 125 ? -9.423 3.116 16.585 1.00 97.94 125 VAL A C 1
ATOM 879 O O . VAL A 1 125 ? -9.464 4.314 16.305 1.00 97.94 125 VAL A O 1
ATOM 882 N N . ALA A 1 126 ? -10.504 2.410 16.875 1.00 98.06 126 ALA A N 1
ATOM 883 C CA . ALA A 1 126 ? -11.817 2.998 17.018 1.00 98.06 126 ALA A CA 1
ATOM 884 C C . ALA A 1 126 ? -12.453 2.563 18.330 1.00 98.06 126 ALA A C 1
ATOM 886 O O . ALA A 1 126 ? -12.284 1.427 18.774 1.00 98.06 126 ALA A O 1
ATOM 887 N N . TRP A 1 127 ? -13.207 3.475 18.922 1.00 98.00 127 TRP A N 1
ATOM 888 C CA . TRP A 1 127 ? -14.033 3.222 20.087 1.00 98.00 127 TRP A CA 1
ATOM 889 C C . TRP A 1 127 ? -15.459 3.668 19.795 1.00 98.00 127 TRP A C 1
ATOM 891 O O . TRP A 1 127 ? -15.665 4.735 19.214 1.00 98.00 127 TRP A O 1
ATOM 901 N N . ARG A 1 128 ? -16.438 2.861 20.199 1.00 96.94 128 ARG A N 1
ATOM 902 C CA . ARG A 1 128 ? -17.852 3.196 20.086 1.00 96.94 128 ARG A CA 1
ATOM 903 C C . ARG A 1 128 ? -18.604 2.966 21.388 1.00 96.94 128 ARG A C 1
ATOM 905 O O . ARG A 1 128 ? -18.313 2.048 22.155 1.00 96.94 128 ARG A O 1
ATOM 912 N N . ASP A 1 129 ? -19.645 3.761 21.549 1.00 93.56 129 ASP A N 1
ATOM 913 C CA . ASP A 1 129 ? -20.720 3.557 22.511 1.00 93.56 129 ASP A CA 1
ATOM 914 C C . ASP A 1 129 ? -22.072 3.810 21.815 1.00 93.56 129 ASP A C 1
ATOM 916 O O . ASP A 1 129 ? -22.131 4.062 20.611 1.00 93.56 129 ASP A O 1
ATOM 920 N N . SER A 1 130 ? -23.166 3.757 22.567 1.00 90.56 130 SER A N 1
ATOM 921 C CA . SER A 1 130 ? -24.552 3.892 22.108 1.00 90.56 130 SER A CA 1
ATOM 922 C C . SER A 1 130 ? -24.841 5.153 21.279 1.00 90.56 130 SER A C 1
ATOM 924 O O . SER A 1 130 ? -25.808 5.170 20.521 1.00 90.56 130 SER A O 1
ATOM 926 N N . TYR A 1 131 ? -24.025 6.206 21.404 1.00 93.19 131 TYR A N 1
ATOM 927 C CA . TYR A 1 131 ? -24.266 7.503 20.756 1.00 93.19 131 TYR A CA 1
ATOM 928 C C . TYR A 1 131 ? -23.083 8.046 19.950 1.00 93.19 131 TYR A C 1
ATOM 930 O O . TYR A 1 131 ? -23.235 9.057 19.264 1.00 93.19 131 TYR A O 1
ATOM 938 N N . GLN A 1 132 ? -21.894 7.454 20.073 1.00 95.50 132 GLN A N 1
ATOM 939 C CA . GLN A 1 132 ? -20.655 8.073 19.600 1.00 95.50 132 GLN A CA 1
ATOM 940 C C . GLN A 1 132 ? -19.699 7.036 19.015 1.00 95.50 132 GLN A C 1
ATOM 942 O O . GLN A 1 132 ? -19.580 5.926 19.528 1.00 95.50 132 GLN A O 1
ATOM 947 N N . LEU A 1 133 ? -18.994 7.440 17.958 1.00 96.81 133 LEU A N 1
ATOM 948 C CA . LEU A 1 133 ? -17.872 6.725 17.362 1.00 96.81 133 LEU A CA 1
ATOM 949 C C . LEU A 1 133 ? -16.681 7.682 17.325 1.00 96.81 133 LEU A C 1
ATOM 951 O O . LEU A 1 133 ? -16.774 8.773 16.762 1.00 96.81 133 LEU A O 1
ATOM 955 N N . LEU A 1 134 ? -15.572 7.259 17.919 1.00 96.94 134 LEU A N 1
ATOM 956 C CA . LEU A 1 134 ? -14.294 7.949 17.857 1.00 96.94 134 LEU A CA 1
ATOM 957 C C . LEU A 1 134 ? -13.304 7.084 17.082 1.00 96.94 134 LEU A C 1
ATOM 959 O O . LEU A 1 134 ? -13.106 5.919 17.419 1.00 96.94 134 LEU A O 1
ATOM 963 N N . GLU A 1 135 ? -12.658 7.665 16.075 1.00 96.94 135 GLU A N 1
ATOM 964 C CA . GLU A 1 135 ? -11.638 7.002 15.263 1.00 96.94 135 GLU A CA 1
ATOM 965 C C . GLU A 1 135 ? -10.317 7.770 15.322 1.00 96.94 135 GLU A C 1
ATOM 967 O O . GLU A 1 135 ? -10.281 8.987 15.140 1.00 96.94 135 GLU A O 1
ATOM 972 N N . ALA A 1 136 ? -9.221 7.040 15.514 1.00 97.06 136 ALA A N 1
ATOM 973 C CA . ALA A 1 136 ? -7.861 7.542 15.401 1.00 97.06 136 ALA A CA 1
ATOM 974 C C . ALA A 1 136 ? -7.060 6.631 14.4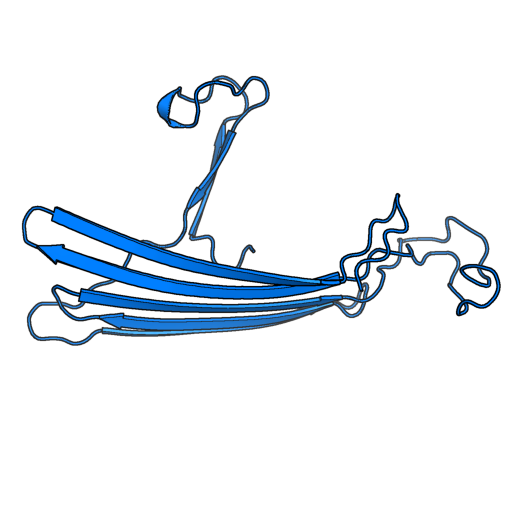66 1.00 97.06 136 ALA A C 1
ATOM 976 O O . ALA A 1 136 ? -7.077 5.408 14.607 1.00 97.06 136 ALA A O 1
ATOM 977 N N . LYS A 1 137 ? -6.358 7.224 13.498 1.00 95.69 137 LYS A N 1
ATOM 978 C CA . LYS A 1 137 ? -5.542 6.502 12.514 1.00 95.69 137 LYS A CA 1
ATOM 979 C C . LYS A 1 137 ? -4.166 7.146 12.439 1.00 95.69 137 LYS A C 1
ATOM 981 O O . LYS A 1 137 ? -4.060 8.369 12.372 1.00 95.69 137 LYS A O 1
ATOM 986 N N . VAL A 1 138 ? -3.124 6.323 12.447 1.00 96.94 138 VAL A N 1
ATOM 987 C CA . VAL A 1 138 ? -1.739 6.749 12.241 1.00 96.94 138 VAL A CA 1
ATOM 988 C C . VAL A 1 138 ? -1.131 5.931 11.115 1.00 96.94 138 VAL A C 1
ATOM 990 O O . VAL A 1 138 ? -1.089 4.704 11.177 1.00 96.94 138 VAL A O 1
ATOM 993 N N . GLY A 1 139 ? -0.677 6.627 10.077 1.00 95.50 139 GLY A N 1
ATOM 994 C CA . GLY A 1 139 ? -0.096 6.028 8.885 1.00 95.50 139 GLY A CA 1
ATOM 995 C C . GLY A 1 139 ? 1.333 6.497 8.650 1.00 95.50 139 GLY A C 1
ATOM 996 O O . GLY A 1 139 ? 1.671 7.646 8.930 1.00 95.50 139 GLY A O 1
ATOM 997 N N . VAL A 1 140 ? 2.163 5.611 8.106 1.00 96.31 140 VAL A N 1
ATOM 998 C CA . VAL A 1 140 ? 3.502 5.916 7.601 1.00 96.31 140 VAL A CA 1
ATOM 999 C C . VAL A 1 140 ? 3.602 5.403 6.173 1.00 96.31 140 VAL A C 1
ATOM 1001 O O . VAL A 1 140 ? 3.383 4.220 5.908 1.00 96.31 140 VAL A O 1
ATOM 1004 N N . GLN A 1 141 ? 3.969 6.299 5.263 1.00 95.31 141 GLN A N 1
ATOM 1005 C CA . GLN A 1 141 ? 4.318 5.968 3.890 1.00 95.31 141 GLN A CA 1
ATOM 1006 C C . GLN A 1 141 ? 5.815 6.180 3.694 1.00 95.31 141 GLN A C 1
ATOM 1008 O O . GLN A 1 141 ? 6.356 7.237 4.019 1.00 95.31 141 GLN A O 1
ATOM 1013 N N . ARG A 1 142 ? 6.477 5.173 3.129 1.00 95.75 142 ARG A N 1
ATOM 1014 C CA . ARG A 1 142 ? 7.870 5.237 2.709 1.00 95.75 142 ARG A CA 1
ATOM 1015 C C . ARG A 1 142 ? 7.964 4.888 1.233 1.00 95.75 142 ARG A C 1
ATOM 1017 O O . ARG A 1 142 ? 7.507 3.835 0.798 1.00 95.75 142 ARG A O 1
ATOM 1024 N N . THR A 1 143 ? 8.642 5.741 0.482 1.00 94.31 143 THR A N 1
ATOM 1025 C CA . THR A 1 143 ? 8.943 5.513 -0.931 1.00 94.31 143 THR A CA 1
ATOM 1026 C C . THR A 1 143 ? 10.458 5.469 -1.083 1.00 94.31 143 THR A C 1
ATOM 1028 O O . THR A 1 143 ? 11.068 6.522 -1.255 1.00 94.31 143 THR A O 1
ATOM 1031 N N . PRO A 1 144 ? 11.106 4.291 -0.937 1.00 91.62 144 PRO A N 1
ATOM 1032 C CA . PRO A 1 144 ? 12.564 4.206 -0.997 1.00 91.62 144 PRO A CA 1
ATOM 1033 C C . PRO A 1 144 ? 13.165 4.749 -2.292 1.00 91.62 144 PRO A C 1
ATOM 1035 O O . PRO A 1 144 ? 14.275 5.254 -2.269 1.00 91.62 144 PRO A O 1
ATOM 1038 N N . TYR A 1 145 ? 12.450 4.617 -3.407 1.00 88.25 145 TYR A N 1
ATOM 1039 C CA . TYR A 1 145 ? 12.771 5.302 -4.651 1.00 88.25 145 TYR A CA 1
ATOM 1040 C C . TYR A 1 145 ? 11.511 5.422 -5.500 1.00 88.25 145 TYR A C 1
ATOM 1042 O O . TYR A 1 145 ? 10.646 4.543 -5.482 1.00 88.25 145 TYR A O 1
ATOM 1050 N N . GLU A 1 146 ? 11.440 6.488 -6.279 1.00 87.44 146 GLU A N 1
ATOM 1051 C CA . GLU A 1 146 ? 10.426 6.709 -7.300 1.00 87.44 146 GLU A CA 1
ATOM 1052 C C . GLU A 1 146 ? 11.070 7.545 -8.400 1.00 87.44 146 GLU A C 1
ATOM 1054 O O . GLU A 1 146 ? 11.559 8.648 -8.157 1.00 87.44 146 GLU A O 1
ATOM 1059 N N . GLY A 1 147 ? 11.168 6.969 -9.594 1.00 81.38 147 GLY A N 1
ATOM 1060 C CA . GLY A 1 147 ? 11.647 7.694 -10.758 1.00 81.38 147 GLY A CA 1
ATOM 1061 C C . GLY A 1 147 ? 10.548 8.571 -11.354 1.00 81.38 147 GLY A C 1
ATOM 1062 O O . GLY A 1 147 ? 9.364 8.253 -11.251 1.00 81.38 147 GLY A O 1
ATOM 1063 N N . PHE A 1 148 ? 10.947 9.630 -12.059 1.00 75.69 148 PHE A N 1
ATOM 1064 C CA . PHE A 1 148 ? 10.039 10.399 -12.904 1.00 75.69 148 PHE A CA 1
ATOM 1065 C C . PHE A 1 148 ? 10.481 10.312 -14.363 1.00 75.69 148 PHE A C 1
ATOM 1067 O O . PHE A 1 148 ? 11.615 10.647 -14.711 1.00 75.69 148 PHE A O 1
ATOM 1074 N N . ALA A 1 149 ? 9.560 9.907 -15.241 1.00 64.12 149 ALA A N 1
ATOM 1075 C CA . ALA A 1 149 ? 9.836 9.738 -16.669 1.00 64.12 149 ALA A CA 1
ATOM 1076 C C . ALA A 1 149 ? 10.342 11.032 -17.342 1.00 64.12 149 ALA A C 1
ATOM 1078 O O . ALA A 1 149 ? 11.080 10.976 -18.323 1.00 64.12 149 ALA A O 1
ATOM 1079 N N . ASN A 1 150 ? 9.955 12.199 -16.813 1.00 57.12 150 ASN A N 1
ATOM 1080 C CA . ASN A 1 150 ? 10.315 13.521 -17.329 1.00 57.12 150 ASN A CA 1
ATOM 1081 C C . ASN A 1 150 ? 11.429 14.232 -16.535 1.00 57.12 150 ASN A C 1
ATOM 1083 O O . ASN A 1 150 ? 11.973 15.219 -17.027 1.00 57.12 150 ASN A O 1
ATOM 1087 N N . GLN A 1 151 ? 11.781 13.764 -15.333 1.00 51.00 151 GLN A N 1
ATOM 1088 C CA . GLN A 1 151 ? 12.827 14.359 -14.499 1.00 51.00 151 GLN A CA 1
ATOM 1089 C C . GLN A 1 151 ? 13.649 13.265 -13.817 1.00 51.00 151 GLN A C 1
ATOM 1091 O O . GLN A 1 151 ? 13.165 12.501 -12.988 1.00 51.00 151 GLN A O 1
ATOM 1096 N N . ARG A 1 152 ? 14.944 13.209 -14.132 1.00 51.34 152 ARG A N 1
ATOM 1097 C CA . ARG A 1 152 ? 15.892 12.365 -13.398 1.00 51.34 152 ARG A CA 1
ATOM 1098 C C . ARG A 1 152 ? 16.129 12.982 -12.016 1.00 51.34 152 ARG A C 1
ATOM 1100 O O . ARG A 1 152 ? 17.096 13.714 -11.844 1.00 51.34 152 ARG A O 1
ATOM 1107 N N . MET A 1 153 ? 15.231 12.741 -11.063 1.00 44.12 153 MET A N 1
ATOM 1108 C CA . MET A 1 153 ? 15.487 13.049 -9.657 1.00 44.12 153 MET A CA 1
ATOM 1109 C C . MET A 1 153 ? 16.264 11.904 -9.016 1.00 44.12 153 MET A C 1
ATOM 1111 O O . MET A 1 153 ? 15.920 10.734 -9.176 1.00 44.12 153 MET A O 1
ATOM 1115 N N . ASP A 1 154 ? 17.327 12.266 -8.309 1.00 42.50 154 ASP A N 1
ATOM 1116 C CA . ASP A 1 154 ? 18.059 11.373 -7.425 1.00 42.50 154 ASP A CA 1
ATOM 1117 C C . ASP A 1 154 ? 17.343 11.391 -6.068 1.00 42.50 154 ASP A C 1
ATOM 1119 O O . ASP A 1 154 ? 17.487 12.332 -5.292 1.00 42.50 154 ASP A O 1
ATOM 1123 N N . MET A 1 155 ? 16.473 10.414 -5.830 1.00 39.75 155 MET A N 1
ATOM 1124 C CA . MET A 1 155 ? 15.973 10.105 -4.490 1.00 39.75 155 MET A CA 1
ATOM 1125 C C . MET A 1 155 ? 16.727 8.857 -4.028 1.00 39.75 155 MET A C 1
ATOM 1127 O O . MET A 1 155 ? 16.317 7.737 -4.337 1.00 39.75 155 MET A O 1
ATOM 1131 N N . THR A 1 156 ? 17.865 9.070 -3.364 1.00 40.94 156 THR A N 1
ATOM 1132 C CA . THR A 1 156 ? 18.625 8.052 -2.612 1.00 40.94 156 THR A CA 1
ATOM 1133 C C . THR A 1 156 ? 18.433 8.228 -1.122 1.00 40.94 156 THR A C 1
ATOM 1135 O O . THR A 1 156 ? 18.542 9.393 -0.675 1.00 40.94 156 THR A O 1
#

Solvent-accessible surface area (backbone atoms only — not comparable to full-atom values): 8802 Å² total; per-residue (Å²): 121,72,96,61,51,66,46,75,48,78,31,82,45,92,49,56,61,92,79,48,82,88,56,86,79,30,41,79,48,76,38,59,71,77,86,59,63,24,59,85,96,39,74,37,75,51,66,50,76,50,71,54,78,41,78,71,19,64,24,34,35,40,37,41,36,41,36,47,16,26,58,43,42,21,41,37,40,39,40,38,37,41,38,31,46,44,35,61,53,100,54,68,83,49,81,59,41,59,74,44,95,96,45,63,76,37,57,27,26,51,44,60,44,47,25,32,31,42,39,40,39,35,46,36,42,33,41,46,61,100,87,49,77,50,78,49,76,52,73,51,78,45,62,77,29,64,40,36,76,90,45,93,61,88,60,124

Mean predicted aligned error: 6.68 Å

Foldseek 3Di:
DVVFFPDKDKFQADDPCVQPPDDGGIHIDTDGDDFDEADAPDKDWDKDKDKDADPFQRKIKIKMKIWIHYHFKIKIKIKMKIWGHFGFAPDFPAPWAAPDVVHDTDHRGTQPQATWMKIKIKIKMWGDDPPDIDIDMDMDIDIQDHGDSVDGDDRD

Nearest PDB structures (foldseek):
  4aip-assembly1_A  TM=8.425E-01  e=5.972E-02  Neisseria meningitidis
  4aip-assembly1_B  TM=7.536E-01  e=5.109E-02  Neisseria meningitidis
  4aip-assembly1_C  TM=7.535E-01  e=1.005E-01  Neisseria meningitidis
  4b7o-assembly1_A  TM=7.004E-01  e=1.175E-01  Neisseria meningitidis

Secondary structure (DSSP, 8-state):
-GGG-SEEEEESS---GGG-S--SS-EEEEEPPPPP-PPTT--EEEEEEEEEEETGGGEEEEEEEEEEE-SSEEEEEEEEEEEE---B-SS-SS--EESSTTPPEE-SSB-SS--EEEEEEEEEEEEE-SS-EEEEEEEEEEEEEE-BTTB-----

pLDDT: mean 89.83, std 11.66, range [39.75, 98.31]

Sequence (156 aa):
DASKVDSVQVYNAAAPVSAGGDNIGGVIVAKSAAPQFAEPGQILQGGEVGAFYRSNGDARGANASATLANDHVSINYTGST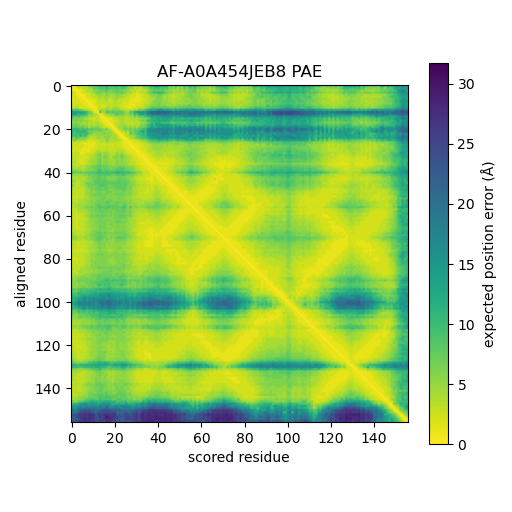ARSNNYDAAANFKSAGAAASGRAWMDGDTVGSTAYKTENHELGVAWRDSYQLLEAKVGVQRTPYEGFANQRMDMT

Organism: NCBI:txid2480983